Protein AF-A0AAP8T264-F1 (afdb_monomer_lite)

Structure (mmCIF, N/CA/C/O backbone):
data_AF-A0AAP8T264-F1
#
_entry.id   AF-A0AAP8T264-F1
#
loop_
_atom_site.group_PDB
_atom_site.id
_atom_site.type_symbol
_atom_site.label_atom_id
_atom_site.label_alt_id
_atom_site.label_comp_id
_atom_site.label_asym_id
_atom_site.label_entity_id
_atom_site.label_seq_id
_atom_site.pdbx_PDB_ins_code
_atom_site.Cartn_x
_atom_site.Cartn_y
_atom_site.Cartn_z
_atom_site.occupancy
_atom_site.B_iso_or_equiv
_atom_site.auth_seq_id
_atom_site.auth_comp_id
_atom_site.auth_asym_id
_atom_site.auth_atom_id
_atom_site.pdbx_PDB_model_num
ATOM 1 N N . VAL A 1 1 ? 48.276 -10.864 -65.724 1.00 54.47 1 VAL A N 1
ATOM 2 C CA . VAL A 1 1 ? 46.948 -10.731 -65.078 1.00 54.47 1 VAL A CA 1
ATOM 3 C C . VAL A 1 1 ? 46.169 -9.641 -65.799 1.00 54.47 1 VAL A C 1
ATOM 5 O O . VAL A 1 1 ? 46.540 -8.475 -65.714 1.00 54.47 1 VAL A O 1
ATOM 8 N N . THR A 1 2 ? 45.169 -10.013 -66.593 1.00 68.19 2 THR A N 1
ATOM 9 C CA . THR A 1 2 ? 44.355 -9.090 -67.396 1.00 68.19 2 THR A CA 1
ATOM 10 C C . THR A 1 2 ? 43.284 -8.469 -66.499 1.00 68.19 2 THR A C 1
ATOM 12 O O . THR A 1 2 ? 42.320 -9.129 -66.139 1.00 68.19 2 THR A O 1
ATOM 15 N N . ARG A 1 3 ? 43.468 -7.206 -66.089 1.00 69.81 3 ARG A N 1
ATOM 16 C CA . ARG A 1 3 ? 42.573 -6.428 -65.195 1.00 69.81 3 ARG A CA 1
ATOM 17 C C . ARG A 1 3 ? 41.226 -6.049 -65.85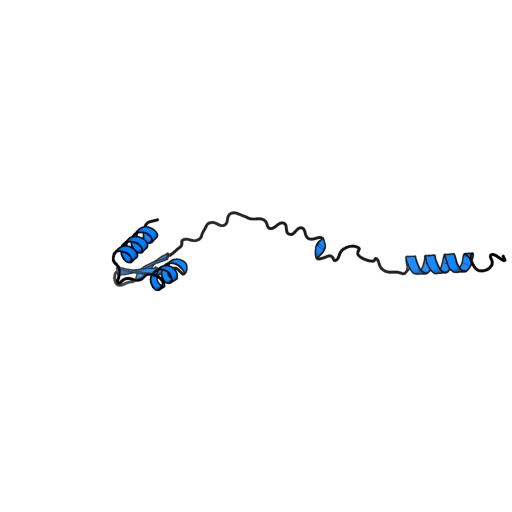3 1.00 69.81 3 ARG A C 1
ATOM 19 O O . ARG A 1 3 ? 40.728 -4.939 -65.677 1.00 69.81 3 ARG A O 1
ATOM 26 N N . GLN A 1 4 ? 40.683 -6.931 -66.683 1.00 78.12 4 GLN A N 1
ATOM 27 C CA . GLN A 1 4 ? 39.425 -6.748 -67.403 1.00 78.12 4 GLN A CA 1
ATOM 28 C C . GLN A 1 4 ? 38.249 -7.050 -66.458 1.00 78.12 4 GLN A C 1
ATOM 30 O O . GLN A 1 4 ? 38.365 -7.917 -65.599 1.00 78.12 4 GLN A O 1
ATOM 35 N N . GLY A 1 5 ? 37.152 -6.293 -66.562 1.00 78.81 5 GLY A N 1
ATOM 36 C CA . GLY A 1 5 ? 35.943 -6.472 -65.737 1.00 78.81 5 GLY A CA 1
ATOM 37 C C . GLY A 1 5 ? 35.979 -5.845 -64.335 1.00 78.81 5 GLY A C 1
ATOM 38 O O . GLY A 1 5 ? 34.934 -5.660 -63.725 1.00 78.81 5 GLY A O 1
ATOM 39 N N . LEU A 1 6 ? 37.147 -5.422 -63.834 1.00 84.38 6 LEU A N 1
ATOM 40 C CA . LEU A 1 6 ? 37.255 -4.846 -62.483 1.00 84.38 6 LEU A CA 1
ATOM 41 C C . LEU A 1 6 ? 36.463 -3.536 -62.326 1.00 84.38 6 LEU A C 1
ATOM 43 O O . LEU A 1 6 ? 35.903 -3.269 -61.272 1.00 84.38 6 LEU A O 1
ATOM 47 N N . ARG A 1 7 ? 36.418 -2.717 -63.384 1.00 85.50 7 ARG A N 1
ATOM 48 C CA . ARG A 1 7 ? 35.659 -1.456 -63.388 1.00 85.50 7 ARG A CA 1
ATOM 49 C C . ARG A 1 7 ? 34.155 -1.694 -63.341 1.00 85.50 7 ARG A C 1
ATOM 51 O O . ARG A 1 7 ? 33.469 -1.030 -62.583 1.00 85.50 7 ARG A O 1
ATOM 58 N N . GLU A 1 8 ? 33.671 -2.653 -64.116 1.00 88.69 8 GLU A N 1
ATOM 59 C CA . GLU A 1 8 ? 32.254 -3.017 -64.158 1.00 88.69 8 GLU A CA 1
ATOM 60 C C . GLU A 1 8 ? 31.793 -3.619 -62.825 1.00 88.69 8 GLU A C 1
ATOM 62 O O . GLU A 1 8 ? 30.749 -3.237 -62.301 1.00 88.69 8 GLU A O 1
ATOM 67 N N . LEU A 1 9 ? 32.632 -4.460 -62.209 1.00 88.69 9 LEU A N 1
ATOM 68 C CA . LEU A 1 9 ? 32.400 -4.970 -60.860 1.00 88.69 9 LEU A CA 1
ATOM 69 C C . LEU A 1 9 ? 32.323 -3.838 -59.824 1.00 88.69 9 LEU A C 1
ATOM 71 O O . LEU A 1 9 ? 31.429 -3.843 -58.987 1.00 88.69 9 LEU A O 1
ATOM 75 N N . LEU A 1 10 ? 33.233 -2.859 -59.886 1.00 90.06 10 LE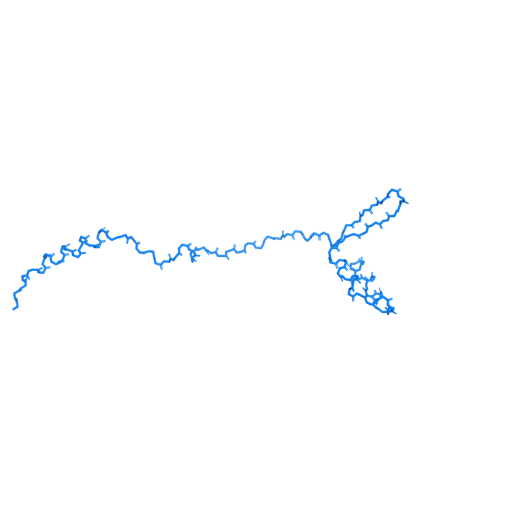U A N 1
ATOM 76 C CA . LEU A 1 10 ? 33.228 -1.716 -58.966 1.00 90.06 10 LEU A CA 1
ATOM 77 C C . LEU A 1 10 ? 31.962 -0.862 -59.103 1.00 90.06 10 LEU A C 1
ATOM 79 O O . LEU A 1 10 ? 31.403 -0.473 -58.083 1.00 90.06 10 LEU A O 1
ATOM 83 N N . PHE A 1 11 ? 31.499 -0.603 -60.330 1.00 93.19 11 PHE A N 1
ATOM 84 C CA . PHE A 1 11 ? 30.245 0.124 -60.548 1.00 93.19 11 PHE A CA 1
ATOM 85 C C . PHE A 1 11 ? 29.039 -0.660 -60.031 1.00 93.19 11 PHE A C 1
ATOM 87 O O . PHE A 1 11 ? 28.239 -0.110 -59.291 1.00 93.19 11 PHE A O 1
ATOM 94 N N . THR A 1 12 ? 28.984 -1.969 -60.288 1.00 92.56 12 THR A N 1
ATOM 95 C CA . THR A 1 12 ? 27.900 -2.828 -59.779 1.00 92.56 12 THR A CA 1
ATOM 96 C C . THR A 1 12 ? 27.843 -2.831 -58.247 1.00 92.56 12 THR A C 1
ATOM 98 O O . THR A 1 12 ? 26.766 -2.823 -57.657 1.00 92.56 12 THR A O 1
ATOM 101 N N . VAL A 1 13 ? 29.004 -2.838 -57.580 1.00 92.25 13 VAL A N 1
ATOM 102 C CA . VAL A 1 13 ? 29.078 -2.759 -56.113 1.00 92.25 13 VAL A CA 1
ATOM 103 C C . VAL A 1 13 ? 28.626 -1.387 -55.611 1.00 92.25 13 VAL A C 1
ATOM 105 O O . VAL A 1 13 ? 27.912 -1.327 -54.615 1.00 92.25 13 VAL A O 1
ATOM 108 N N . ALA A 1 14 ? 29.006 -0.301 -56.288 1.00 92.31 14 ALA A N 1
ATOM 109 C CA . ALA A 1 14 ? 28.556 1.044 -55.934 1.00 92.31 14 ALA A CA 1
ATOM 110 C C . ALA A 1 14 ? 27.030 1.190 -56.069 1.00 92.31 14 ALA A C 1
ATOM 112 O O . ALA A 1 14 ? 26.391 1.628 -55.116 1.00 92.31 14 ALA A O 1
ATOM 113 N N . ASP A 1 15 ? 26.450 0.728 -57.180 1.00 94.00 15 ASP A N 1
ATOM 114 C CA . ASP A 1 15 ? 25.001 0.759 -57.424 1.00 94.00 15 ASP A CA 1
ATOM 115 C C . ASP A 1 15 ? 24.233 -0.062 -56.372 1.00 94.00 15 ASP A C 1
ATOM 117 O O . ASP A 1 15 ? 23.154 0.319 -55.909 1.00 94.00 15 ASP A O 1
ATOM 121 N N . LEU A 1 16 ? 24.798 -1.200 -55.955 1.00 91.44 16 LEU A N 1
ATOM 122 C CA . LEU A 1 16 ? 24.213 -2.028 -54.905 1.00 91.44 16 LEU A CA 1
ATOM 123 C C . LEU A 1 16 ? 24.240 -1.315 -53.550 1.00 91.44 16 LEU A C 1
ATOM 125 O O . LEU A 1 16 ? 23.244 -1.339 -52.836 1.00 91.44 16 LEU A O 1
ATOM 129 N N . VAL A 1 17 ? 25.347 -0.661 -53.196 1.00 89.88 17 VAL A N 1
ATOM 130 C CA . VAL A 1 17 ? 25.446 0.109 -51.946 1.00 89.88 17 VAL A CA 1
ATOM 131 C C . VAL A 1 17 ? 24.484 1.300 -51.955 1.00 89.88 17 VAL A C 1
ATOM 133 O O . VAL A 1 17 ? 23.843 1.548 -50.941 1.00 89.88 17 VAL A O 1
ATOM 136 N N . GLU A 1 18 ? 24.333 1.994 -53.085 1.00 89.62 18 GLU A N 1
ATOM 137 C CA . GLU A 1 18 ? 23.423 3.142 -53.219 1.00 89.62 18 GLU A CA 1
ATOM 138 C C . GLU A 1 18 ? 21.942 2.743 -53.125 1.00 89.62 18 GLU A C 1
ATOM 140 O O . GLU A 1 18 ? 21.138 3.457 -52.531 1.00 89.62 18 GLU A O 1
ATOM 145 N N . SER A 1 19 ? 21.574 1.585 -53.680 1.00 91.38 19 SER A N 1
ATOM 146 C CA . SER A 1 19 ? 20.195 1.075 -53.647 1.00 91.38 19 SER A CA 1
ATOM 147 C C . SER A 1 19 ? 19.824 0.339 -52.355 1.00 91.38 19 SER A C 1
ATOM 149 O O . SER A 1 19 ? 18.652 0.008 -52.153 1.00 91.38 19 SER A O 1
ATOM 151 N N . THR A 1 20 ? 20.793 0.066 -51.478 1.00 88.75 20 THR A N 1
ATOM 152 C CA . THR A 1 20 ? 20.548 -0.669 -50.235 1.00 88.75 20 THR A CA 1
ATOM 153 C C . THR A 1 20 ? 19.998 0.272 -49.154 1.00 88.75 20 THR A C 1
ATOM 155 O O . THR A 1 20 ? 20.590 1.322 -48.907 1.00 88.75 20 THR A O 1
ATOM 158 N N . PRO A 1 21 ? 18.883 -0.079 -48.483 1.00 87.25 21 PRO A N 1
ATOM 159 C CA . PRO A 1 21 ? 18.345 0.720 -47.385 1.00 87.25 21 PRO A CA 1
ATOM 160 C C . PRO A 1 21 ? 19.329 0.798 -46.213 1.00 87.25 21 PRO A C 1
ATOM 162 O O . PRO A 1 21 ? 20.115 -0.122 -45.984 1.00 87.25 21 PRO A O 1
ATOM 165 N N . GLU A 1 22 ? 19.265 1.892 -45.453 1.00 81.75 22 GLU A N 1
ATOM 166 C CA . GLU A 1 22 ? 20.121 2.082 -44.283 1.00 81.75 22 GLU A CA 1
ATOM 167 C C . GLU A 1 22 ? 19.942 0.939 -43.275 1.00 81.75 22 GLU A C 1
ATOM 169 O O . GLU A 1 22 ? 18.823 0.564 -42.918 1.00 81.75 22 GLU A O 1
ATOM 174 N N . PHE A 1 23 ? 21.066 0.394 -42.807 1.00 82.25 23 PHE A N 1
ATOM 175 C CA . PHE A 1 23 ? 21.085 -0.581 -41.726 1.00 82.25 23 PHE A CA 1
ATOM 176 C C . PHE A 1 23 ? 21.179 0.174 -40.397 1.00 82.25 23 PHE A C 1
ATOM 178 O O . PHE A 1 23 ? 22.230 0.764 -40.124 1.00 82.25 23 PHE A O 1
ATOM 185 N N . PRO A 1 24 ? 20.124 0.185 -39.564 1.00 79.31 24 PRO A N 1
ATOM 186 C CA . PRO A 1 24 ? 20.207 0.804 -38.250 1.00 79.31 24 PRO A CA 1
ATOM 187 C C . PRO A 1 24 ? 21.254 0.060 -37.408 1.00 79.31 24 PRO A C 1
ATOM 189 O O . PRO A 1 24 ? 21.194 -1.158 -37.254 1.00 79.31 24 PRO A O 1
ATOM 192 N N . LEU A 1 25 ? 22.249 0.794 -36.895 1.00 75.12 25 LEU A N 1
ATOM 193 C CA . LEU A 1 25 ? 23.307 0.244 -36.031 1.00 75.12 25 LEU A CA 1
ATOM 194 C C . LEU A 1 25 ? 22.793 -0.107 -34.626 1.00 75.12 25 LEU A C 1
ATOM 196 O O . LEU A 1 25 ? 23.410 -0.913 -33.933 1.00 75.12 25 LEU A O 1
ATOM 200 N N . HIS A 1 26 ? 21.672 0.496 -34.235 1.00 73.38 26 HIS A N 1
ATOM 201 C CA . HIS A 1 26 ? 20.966 0.278 -32.982 1.00 73.38 26 HIS A CA 1
ATOM 202 C C . HIS A 1 26 ? 19.482 0.118 -33.299 1.00 73.38 26 HIS A C 1
ATOM 204 O O . HIS A 1 26 ? 18.935 0.882 -34.098 1.00 73.38 26 HIS A O 1
ATOM 210 N N . ASP A 1 27 ? 18.822 -0.858 -32.680 1.00 68.94 27 ASP A N 1
ATOM 211 C CA . ASP A 1 27 ? 17.364 -0.905 -32.705 1.00 68.94 27 ASP A CA 1
ATOM 212 C C . ASP A 1 27 ? 16.842 0.383 -32.050 1.00 68.94 27 ASP A C 1
ATOM 214 O O . ASP A 1 27 ? 17.313 0.767 -30.980 1.00 68.94 27 ASP A O 1
ATOM 218 N N . GLU A 1 28 ? 15.831 1.045 -32.626 1.00 59.84 28 GLU A N 1
ATOM 219 C CA . GLU A 1 28 ? 15.227 2.274 -32.060 1.00 59.84 28 GLU A CA 1
ATOM 220 C C . GLU A 1 28 ? 14.730 2.101 -30.601 1.00 59.84 28 GLU A C 1
ATOM 222 O O . GLU A 1 28 ? 14.383 3.066 -29.909 1.00 59.84 28 GLU A O 1
ATOM 227 N N . ALA A 1 29 ? 14.667 0.855 -30.123 1.00 58.41 29 ALA A N 1
ATOM 228 C CA . ALA A 1 29 ? 14.374 0.486 -28.749 1.00 58.41 29 ALA A CA 1
ATOM 229 C C . ALA A 1 29 ? 15.564 0.657 -27.779 1.00 58.41 29 ALA A C 1
ATOM 231 O O . ALA A 1 29 ? 15.318 0.934 -26.604 1.00 58.41 29 ALA A O 1
ATOM 232 N N . GLU A 1 30 ? 16.815 0.516 -28.231 1.00 56.34 30 GLU A N 1
ATOM 233 C CA . GLU A 1 30 ? 18.019 0.606 -27.386 1.00 56.34 30 GLU A CA 1
ATOM 234 C C . GLU A 1 30 ? 18.422 2.058 -27.085 1.00 56.34 30 GLU A C 1
ATOM 236 O O . GLU A 1 30 ? 18.881 2.355 -25.982 1.00 56.34 30 GLU A O 1
ATOM 241 N N . ASP A 1 31 ? 18.155 2.987 -28.008 1.00 54.72 31 ASP A N 1
ATOM 242 C CA . ASP A 1 31 ? 18.531 4.406 -27.888 1.00 54.72 31 ASP A CA 1
ATOM 243 C C . ASP A 1 31 ? 17.575 5.252 -27.039 1.00 54.72 31 ASP A C 1
ATOM 245 O O . ASP A 1 31 ? 17.749 6.467 -26.899 1.00 54.72 31 ASP A O 1
ATOM 249 N N . LYS A 1 32 ? 16.560 4.645 -26.415 1.00 56.38 32 LYS A N 1
ATO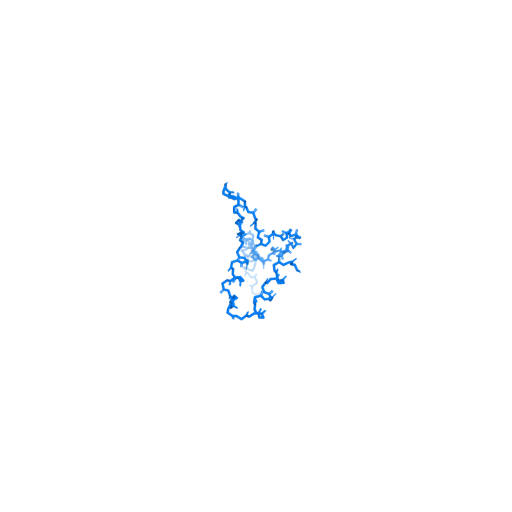M 250 C CA . LYS A 1 32 ? 15.793 5.344 -25.383 1.00 56.38 32 LYS A CA 1
ATOM 251 C C . LYS A 1 32 ? 16.600 5.291 -24.092 1.00 56.38 32 LYS A C 1
ATOM 253 O O . LYS A 1 32 ? 16.604 4.243 -23.444 1.00 56.38 32 LYS A O 1
ATOM 258 N N . PRO A 1 33 ? 17.219 6.399 -23.629 1.00 56.56 33 PRO A N 1
ATOM 259 C CA . PRO A 1 33 ? 17.674 6.439 -22.256 1.00 56.56 33 PRO A CA 1
ATOM 260 C C . PRO A 1 33 ? 16.441 6.179 -21.393 1.00 56.56 33 PRO A C 1
ATOM 262 O O . PRO A 1 33 ? 15.517 6.996 -21.353 1.00 56.56 33 PRO A O 1
ATOM 265 N N . LEU A 1 34 ? 16.417 5.032 -20.710 1.00 60.28 34 LEU A N 1
ATOM 266 C CA . LEU A 1 34 ? 15.491 4.721 -19.623 1.00 60.28 34 LEU A CA 1
ATOM 267 C C . LEU A 1 34 ? 15.803 5.668 -18.458 1.00 60.28 34 LEU A C 1
ATOM 269 O O . LEU A 1 34 ? 16.255 5.278 -17.386 1.00 60.28 34 LEU A O 1
ATOM 273 N N . ARG A 1 35 ? 15.611 6.967 -18.677 1.00 61.34 35 ARG A N 1
ATOM 274 C CA . ARG A 1 35 ? 15.715 7.999 -17.664 1.00 61.34 35 ARG A CA 1
ATOM 275 C C . ARG A 1 35 ? 14.420 7.934 -16.878 1.00 61.34 35 ARG A C 1
ATOM 277 O O . ARG A 1 35 ? 13.499 8.715 -17.098 1.00 61.34 35 ARG A O 1
ATOM 284 N N . VAL A 1 36 ? 14.337 6.944 -15.994 1.00 67.56 36 VAL A N 1
ATOM 285 C CA . VAL A 1 36 ? 13.246 6.829 -15.031 1.00 67.56 36 VAL A CA 1
ATOM 286 C C . VAL A 1 36 ? 13.341 8.052 -14.122 1.00 67.56 36 VAL A C 1
ATOM 288 O O . VAL A 1 36 ? 14.206 8.154 -13.254 1.00 67.56 36 VAL A O 1
ATOM 291 N N . LEU A 1 37 ? 12.505 9.051 -14.398 1.00 69.06 37 LEU A N 1
ATOM 292 C CA . LEU A 1 37 ? 12.403 10.256 -13.589 1.00 69.06 37 LEU A CA 1
ATOM 293 C C . LEU A 1 37 ? 11.626 9.910 -12.318 1.00 69.06 37 LEU A C 1
ATOM 295 O O . LEU A 1 37 ? 10.397 9.880 -12.331 1.00 69.06 37 LEU A O 1
ATOM 299 N N . TYR A 1 38 ? 12.339 9.686 -11.215 1.00 65.75 38 TYR A N 1
ATOM 300 C CA . TYR A 1 38 ? 11.738 9.608 -9.885 1.00 65.75 38 TYR A CA 1
ATOM 301 C C . TYR A 1 38 ? 11.265 11.004 -9.472 1.00 65.75 38 TYR A C 1
ATOM 303 O O . TYR A 1 38 ? 12.023 11.814 -8.940 1.00 65.75 38 TYR A O 1
ATOM 311 N N . LYS A 1 39 ? 10.005 11.319 -9.771 1.00 73.19 39 LYS A N 1
ATOM 312 C CA . LYS A 1 39 ? 9.324 12.473 -9.181 1.00 73.19 39 LYS A CA 1
ATOM 313 C C . LYS A 1 39 ? 8.810 12.043 -7.815 1.00 73.19 39 LYS A C 1
ATOM 315 O O . LYS A 1 39 ? 8.197 10.985 -7.715 1.00 73.19 39 LYS A O 1
ATOM 320 N N . TYR A 1 40 ? 9.042 12.858 -6.788 1.00 74.00 40 TYR A N 1
ATOM 321 C CA . TYR A 1 40 ? 8.397 12.669 -5.491 1.00 74.00 40 TYR A CA 1
ATOM 322 C C . TYR A 1 40 ? 6.880 12.654 -5.703 1.00 74.00 40 TYR A C 1
ATOM 324 O O . TYR A 1 40 ? 6.283 13.671 -6.063 1.00 74.00 40 TYR A O 1
ATOM 332 N N . GLN A 1 41 ? 6.278 11.480 -5.550 1.00 73.56 41 GLN A N 1
ATOM 333 C CA . GLN A 1 41 ? 4.839 11.330 -5.444 1.00 73.56 41 GLN A CA 1
ATOM 334 C C . GLN A 1 41 ? 4.525 11.434 -3.961 1.00 73.56 41 GLN A C 1
ATOM 336 O O . GLN A 1 41 ? 5.158 10.771 -3.143 1.00 73.56 41 GLN A O 1
ATOM 341 N N . LYS A 1 42 ? 3.604 12.330 -3.609 1.00 69.19 42 LYS A N 1
ATOM 342 C CA . LYS A 1 42 ? 3.112 12.425 -2.240 1.00 69.19 42 LYS A CA 1
ATOM 343 C C . LYS A 1 42 ? 2.544 11.053 -1.881 1.00 69.19 42 LYS A C 1
ATOM 345 O O . LYS A 1 42 ? 1.643 10.601 -2.580 1.00 69.19 42 LYS A O 1
ATOM 350 N N . GLU A 1 43 ? 3.089 10.417 -0.846 1.00 69.50 43 GLU A N 1
ATOM 351 C CA . GLU A 1 43 ? 2.513 9.186 -0.308 1.00 69.50 43 GLU A CA 1
ATOM 352 C C . GLU A 1 43 ? 1.040 9.458 0.001 1.00 69.50 43 GLU A C 1
ATOM 354 O O . GLU A 1 43 ? 0.698 10.421 0.703 1.00 69.50 43 GLU A O 1
ATOM 359 N N . GLU A 1 44 ? 0.166 8.676 -0.626 1.00 71.56 44 GLU A N 1
ATOM 360 C CA . GLU A 1 44 ? -1.256 8.734 -0.334 1.00 71.56 44 GLU A CA 1
ATOM 361 C C . GLU A 1 44 ? -1.466 8.368 1.139 1.00 71.56 44 GLU A C 1
ATOM 363 O O . GLU A 1 44 ? -0.703 7.574 1.699 1.00 71.56 44 GLU A O 1
ATOM 368 N N . PRO A 1 45 ? -2.454 8.980 1.813 1.00 72.56 45 PRO A N 1
ATOM 369 C CA . PRO A 1 45 ? -2.745 8.624 3.191 1.00 72.56 45 PRO A CA 1
ATOM 370 C C . PRO A 1 45 ? -3.020 7.117 3.285 1.00 72.56 45 PRO A C 1
ATOM 372 O O . PRO A 1 45 ? -3.828 6.577 2.537 1.00 72.56 45 PRO A O 1
ATOM 375 N N . THR A 1 46 ? -2.367 6.448 4.236 1.00 74.44 46 THR A N 1
ATOM 376 C CA . THR A 1 46 ? -2.436 4.988 4.439 1.00 74.44 46 THR A CA 1
ATOM 377 C C . THR A 1 46 ? -3.862 4.466 4.673 1.00 74.44 46 THR A C 1
ATOM 379 O O . THR A 1 46 ? -4.140 3.277 4.503 1.00 74.44 46 THR A O 1
ATOM 382 N N . PHE A 1 47 ? -4.774 5.345 5.095 1.00 87.06 47 PHE A N 1
ATOM 383 C CA . PHE A 1 47 ? -6.187 5.056 5.288 1.00 87.06 47 PHE A CA 1
ATOM 384 C C . PHE A 1 47 ? -7.038 6.333 5.221 1.00 87.06 47 PHE A C 1
ATOM 386 O O . PHE A 1 47 ? -6.568 7.442 5.480 1.00 87.06 47 PHE A O 1
ATOM 393 N N . GLU A 1 48 ? -8.325 6.155 4.945 1.00 89.25 48 GLU A N 1
ATOM 394 C CA . GLU A 1 48 ? -9.365 7.177 4.948 1.00 89.25 48 GLU A CA 1
ATOM 395 C C . GLU A 1 48 ? -10.343 6.940 6.105 1.00 89.25 48 GLU A C 1
ATOM 397 O O . GLU A 1 48 ? -10.635 5.797 6.464 1.00 89.25 48 GLU A O 1
ATOM 402 N N . ILE A 1 49 ? -10.875 8.021 6.684 1.00 90.25 49 ILE A N 1
ATOM 403 C CA . ILE A 1 49 ? -11.900 7.967 7.734 1.00 90.25 49 ILE A CA 1
ATOM 404 C C . ILE A 1 49 ? -13.178 8.613 7.204 1.00 90.25 49 ILE A C 1
ATOM 406 O O . ILE A 1 49 ? -13.198 9.799 6.879 1.00 90.25 49 ILE A O 1
ATOM 410 N N . THR A 1 50 ? -14.264 7.849 7.185 1.00 91.00 50 THR A N 1
ATOM 411 C CA . THR A 1 50 ? -15.610 8.318 6.837 1.00 91.00 50 THR A CA 1
ATOM 412 C C . THR A 1 50 ? -16.546 8.187 8.031 1.00 91.00 50 THR A C 1
ATOM 414 O O . THR A 1 50 ? -16.377 7.292 8.856 1.00 91.00 50 THR A O 1
ATOM 417 N N . ARG A 1 51 ? -17.541 9.069 8.141 1.00 93.31 51 ARG A N 1
ATOM 418 C CA . ARG A 1 51 ? -18.558 9.015 9.199 1.00 93.31 51 ARG A CA 1
ATOM 419 C C . ARG A 1 51 ? -19.904 8.624 8.602 1.00 93.31 51 ARG A C 1
ATOM 421 O O . ARG A 1 51 ? -20.352 9.266 7.656 1.00 93.31 51 ARG A O 1
ATOM 428 N N . GLU A 1 52 ? -20.535 7.605 9.168 1.00 92.69 52 GLU A N 1
ATOM 429 C CA . GLU A 1 52 ? -21.873 7.165 8.775 1.00 92.69 52 GLU A CA 1
ATOM 430 C C . GLU A 1 52 ? -22.971 7.927 9.535 1.00 92.69 52 GLU A C 1
ATOM 432 O O . GLU A 1 52 ? -22.720 8.650 10.506 1.00 92.69 52 GLU A O 1
ATOM 437 N N . SER A 1 53 ? -24.210 7.813 9.050 1.00 89.25 53 SER A N 1
ATOM 438 C CA . SER A 1 53 ? -25.369 8.568 9.549 1.00 89.25 53 SER A CA 1
ATOM 439 C C . SER A 1 53 ? -25.748 8.253 10.997 1.00 89.25 53 SER A C 1
ATOM 441 O O . SER A 1 53 ? -26.390 9.065 11.655 1.00 89.25 53 SER A O 1
ATOM 443 N N . ASP A 1 54 ? -25.351 7.086 11.495 1.00 90.94 54 ASP A N 1
ATOM 444 C CA . ASP A 1 54 ? -25.544 6.629 12.873 1.00 90.94 54 ASP A CA 1
ATOM 445 C C . ASP A 1 54 ? -24.469 7.165 13.842 1.00 90.94 54 ASP A C 1
ATOM 447 O O . ASP A 1 54 ? -24.548 6.952 15.051 1.00 90.94 54 ASP A O 1
ATOM 451 N N . GLY A 1 55 ? -23.475 7.897 13.328 1.00 89.50 55 GLY A N 1
ATOM 452 C CA . GLY A 1 55 ? -22.355 8.417 14.102 1.00 89.50 55 GLY A CA 1
ATOM 453 C C . GLY A 1 55 ? -21.152 7.476 14.185 1.00 89.50 55 GLY A C 1
ATOM 454 O O . GLY A 1 55 ? -20.166 7.856 14.820 1.00 89.50 55 GLY A O 1
ATOM 455 N N . THR A 1 56 ? -21.192 6.316 13.527 1.00 92.69 56 THR A N 1
ATOM 456 C CA . THR A 1 56 ? -20.074 5.371 13.453 1.00 92.69 56 THR A CA 1
ATOM 457 C C . THR A 1 56 ? -18.962 5.917 12.551 1.00 92.69 56 THR A C 1
ATOM 459 O O . THR A 1 56 ? -19.216 6.491 11.489 1.00 92.69 56 THR A O 1
ATOM 462 N N . PHE A 1 57 ? -17.705 5.751 12.974 1.00 91.12 57 PHE A N 1
ATOM 463 C CA . PHE A 1 57 ? -16.534 6.046 12.146 1.00 91.12 57 PHE A CA 1
ATOM 464 C C . PHE A 1 57 ? -16.067 4.774 11.449 1.00 91.12 57 PHE A C 1
ATOM 466 O O . PHE A 1 57 ? -15.771 3.771 12.095 1.00 91.12 57 PHE A O 1
ATOM 473 N N . VAL A 1 58 ? -15.967 4.842 10.129 1.00 89.94 58 VAL A N 1
ATOM 474 C CA . VAL A 1 58 ? -15.488 3.762 9.276 1.00 89.94 58 VAL A CA 1
ATOM 475 C C . VAL A 1 58 ? -14.114 4.151 8.755 1.00 89.94 58 VAL A C 1
ATOM 477 O O . VAL A 1 58 ? -13.962 5.193 8.120 1.00 89.94 58 VAL A O 1
ATOM 480 N N . VAL A 1 59 ? -13.118 3.316 9.043 1.00 90.62 59 VAL A N 1
ATOM 481 C CA . VAL A 1 59 ? -11.731 3.505 8.605 1.00 90.62 59 VAL A CA 1
ATOM 482 C C . VAL A 1 59 ? -11.422 2.476 7.522 1.00 90.62 59 VAL A C 1
ATOM 484 O O . VAL A 1 59 ? -11.625 1.285 7.751 1.00 90.62 59 VAL A O 1
ATOM 487 N N . LYS A 1 60 ? -10.960 2.919 6.348 1.00 88.75 60 LYS A N 1
ATOM 488 C CA . LYS A 1 60 ? -10.667 2.058 5.186 1.00 88.75 60 LYS A CA 1
ATOM 489 C C . LYS A 1 60 ? -9.260 2.317 4.667 1.00 88.75 60 LYS A C 1
ATOM 491 O O . LYS A 1 60 ? -8.840 3.463 4.613 1.00 88.75 60 LYS A O 1
ATOM 496 N N . GLY A 1 61 ? -8.543 1.275 4.264 1.00 89.88 61 GLY A N 1
ATOM 497 C CA . GLY A 1 61 ? -7.207 1.408 3.678 1.00 89.88 61 GLY A CA 1
ATOM 498 C C . GLY A 1 61 ? -6.564 0.047 3.453 1.00 89.88 61 GLY A C 1
ATOM 499 O O . GLY A 1 61 ? -6.614 -0.805 4.338 1.00 89.88 61 GLY A O 1
ATOM 500 N N . GLU A 1 62 ? -5.963 -0.172 2.283 1.00 89.19 62 GLU A N 1
ATOM 501 C CA . GLU A 1 62 ? -5.426 -1.486 1.901 1.00 89.19 62 GLU A CA 1
ATOM 502 C C . GLU A 1 62 ? -4.325 -1.960 2.863 1.00 89.19 62 GLU A C 1
ATOM 504 O O . GLU A 1 62 ? -4.360 -3.088 3.364 1.00 89.19 62 GLU A O 1
ATOM 509 N N . GLU A 1 63 ? -3.372 -1.082 3.184 1.00 86.62 63 GLU A N 1
ATOM 510 C CA . GLU A 1 63 ? -2.289 -1.401 4.118 1.00 86.62 63 GLU A CA 1
ATOM 511 C C . GLU A 1 63 ? -2.805 -1.635 5.543 1.00 86.62 63 GLU A C 1
ATOM 513 O O . GLU A 1 63 ? -2.352 -2.561 6.224 1.00 86.62 63 GLU A O 1
ATOM 518 N N . LEU A 1 64 ? -3.790 -0.843 5.979 1.00 89.38 64 LEU A N 1
ATOM 519 C CA . LEU A 1 64 ? -4.428 -0.988 7.285 1.00 89.38 64 LEU A CA 1
ATOM 520 C C . LEU A 1 64 ? -5.163 -2.328 7.409 1.00 89.38 64 LEU A C 1
ATOM 522 O O . LEU A 1 64 ? -4.976 -3.055 8.386 1.00 89.38 64 LEU A O 1
ATOM 526 N N . GLU A 1 65 ? -5.977 -2.684 6.418 1.00 90.94 65 GLU A N 1
ATOM 527 C CA . GLU A 1 65 ? -6.712 -3.949 6.402 1.00 90.94 65 GLU A CA 1
ATOM 528 C C . GLU A 1 65 ? -5.768 -5.152 6.373 1.00 90.94 65 GLU A C 1
ATOM 530 O O . GLU A 1 65 ? -6.004 -6.155 7.054 1.00 90.94 65 GLU A O 1
ATOM 535 N N . LYS A 1 66 ? -4.672 -5.052 5.615 1.00 90.56 66 LYS A N 1
ATOM 536 C CA . LYS A 1 66 ? -3.624 -6.073 5.585 1.00 90.56 66 LYS A CA 1
ATOM 537 C C . LYS A 1 66 ? -2.966 -6.228 6.954 1.00 90.56 66 LYS A C 1
ATOM 539 O O . LYS A 1 66 ? -2.851 -7.350 7.449 1.00 90.56 66 LYS A O 1
ATOM 544 N N . LEU A 1 67 ? -2.583 -5.121 7.590 1.00 89.94 67 LEU A N 1
ATOM 545 C CA . LEU A 1 67 ? -1.994 -5.130 8.927 1.00 89.94 67 LEU A CA 1
ATOM 546 C C . LEU A 1 67 ? -2.949 -5.740 9.958 1.00 89.94 67 LEU A C 1
ATOM 548 O O . LEU A 1 67 ? -2.528 -6.551 10.786 1.00 89.94 67 LEU A O 1
ATOM 552 N N . PHE A 1 68 ? -4.229 -5.379 9.889 1.00 91.44 68 PHE A N 1
ATOM 553 C CA . PHE A 1 68 ? -5.263 -5.911 10.765 1.00 91.44 68 PHE A CA 1
ATOM 554 C C . PHE A 1 68 ? -5.380 -7.433 10.611 1.00 91.44 68 PHE A C 1
ATOM 556 O O . PHE A 1 68 ? -5.262 -8.155 11.596 1.00 91.44 68 PHE A O 1
ATOM 563 N N . LYS A 1 69 ? -5.498 -7.946 9.378 1.00 92.50 69 LYS A N 1
ATOM 564 C CA . LYS A 1 69 ? -5.5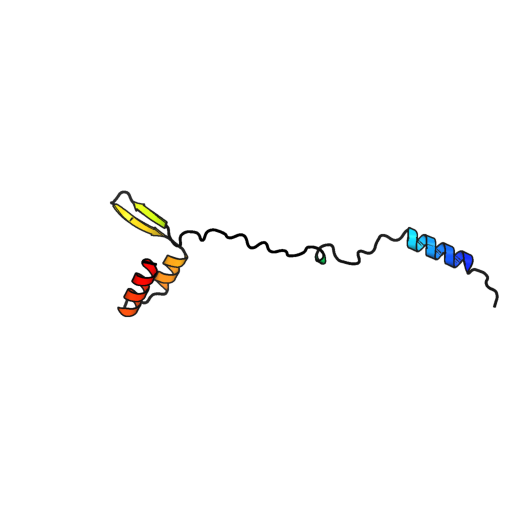95 -9.394 9.101 1.00 92.50 69 LYS A CA 1
ATOM 565 C C . LYS A 1 69 ? -4.364 -10.185 9.552 1.00 92.50 69 LYS A C 1
ATOM 567 O O . LYS A 1 69 ? -4.489 -11.344 9.932 1.00 92.50 69 LYS A O 1
ATOM 572 N N . MET A 1 70 ? -3.180 -9.578 9.498 1.00 90.75 70 MET A N 1
ATOM 573 C CA . MET A 1 70 ? -1.928 -10.212 9.927 1.00 90.75 70 MET A CA 1
ATOM 574 C C . MET A 1 70 ? -1.701 -10.152 11.444 1.00 90.75 70 MET A C 1
ATOM 576 O O . MET A 1 70 ? -0.825 -10.850 11.959 1.00 90.75 70 MET A O 1
ATOM 580 N N . THR A 1 71 ? -2.436 -9.309 12.170 1.00 92.12 71 THR A N 1
ATOM 581 C CA . THR A 1 71 ? -2.233 -9.117 13.607 1.00 92.12 71 THR A CA 1
ATOM 582 C C . THR A 1 71 ? -2.979 -10.185 14.400 1.00 92.12 71 THR A C 1
ATOM 584 O O . THR A 1 71 ? -4.187 -10.351 14.270 1.00 92.12 71 THR A O 1
ATOM 587 N N . ASN A 1 72 ? -2.267 -10.884 15.286 1.00 92.94 72 ASN A N 1
ATOM 588 C CA . ASN A 1 72 ? -2.9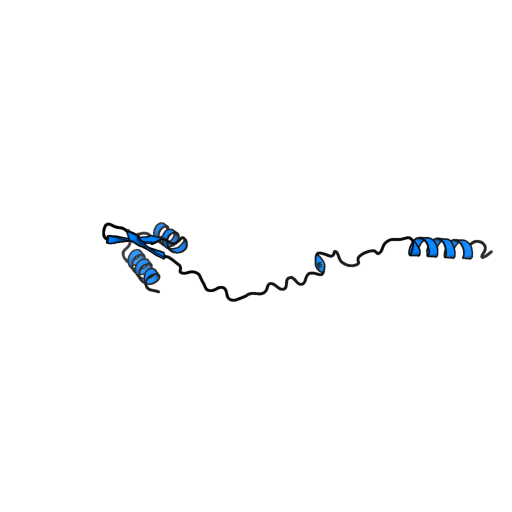01 -11.761 16.265 1.00 92.94 72 ASN A CA 1
ATOM 589 C C . ASN A 1 72 ? -3.468 -10.929 17.432 1.00 92.94 72 ASN A C 1
ATOM 591 O O . ASN A 1 72 ? -2.714 -10.474 18.292 1.00 92.94 72 ASN A O 1
ATOM 595 N N . PHE A 1 73 ? -4.791 -10.758 17.481 1.00 93.81 73 PHE A N 1
ATOM 596 C CA . PHE A 1 73 ? -5.483 -9.995 18.529 1.00 93.81 73 PHE A CA 1
ATOM 597 C C . PHE A 1 73 ? -5.690 -10.754 19.849 1.00 93.81 73 PHE A C 1
ATOM 599 O O . PHE A 1 73 ? -6.201 -10.180 20.804 1.00 93.81 73 PHE A O 1
ATOM 606 N N . GLU A 1 74 ? -5.260 -12.011 19.955 1.00 95.50 74 GLU A N 1
ATOM 607 C CA . GLU A 1 74 ? -5.284 -12.763 21.218 1.00 95.50 74 GLU A CA 1
ATOM 608 C C . GLU A 1 74 ? -4.084 -12.420 22.115 1.00 95.50 74 GLU A C 1
ATOM 610 O O . GLU A 1 74 ? -4.081 -12.716 23.309 1.00 95.50 74 GLU A O 1
ATOM 615 N N . ARG A 1 75 ? -3.042 -11.792 21.552 1.00 94.38 75 ARG A N 1
ATOM 616 C CA . ARG A 1 75 ? -1.822 -11.417 22.277 1.00 94.38 75 ARG A CA 1
ATOM 617 C C . ARG A 1 75 ? -1.776 -9.921 22.539 1.00 94.38 75 ARG A C 1
ATOM 619 O O . ARG A 1 75 ? -1.671 -9.120 21.613 1.00 94.38 75 ARG A O 1
ATOM 626 N N . GLU A 1 76 ? -1.728 -9.543 23.813 1.00 94.31 76 GLU A N 1
ATOM 627 C CA . GLU A 1 76 ? -1.703 -8.137 24.239 1.00 94.31 76 GLU A CA 1
ATOM 628 C C . GLU A 1 76 ? -0.537 -7.340 23.620 1.00 94.31 76 GLU A C 1
ATOM 630 O O . GLU A 1 76 ? -0.690 -6.185 23.227 1.00 94.31 76 GLU A O 1
ATOM 635 N N . GLU A 1 77 ? 0.635 -7.959 23.471 1.00 93.75 77 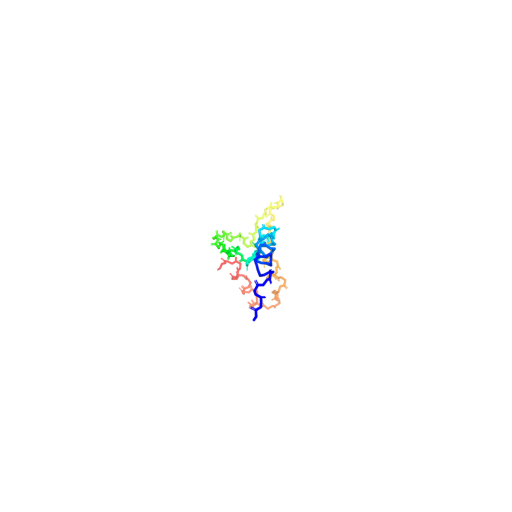GLU A N 1
ATOM 636 C CA . GLU A 1 77 ? 1.793 -7.322 22.839 1.00 93.75 77 GLU A CA 1
ATOM 637 C C . GLU A 1 77 ? 1.547 -6.987 21.360 1.00 93.75 77 GLU A C 1
ATOM 639 O O . GLU A 1 77 ? 1.886 -5.892 20.904 1.00 93.75 77 GLU A O 1
ATOM 644 N N . SER A 1 78 ? 0.900 -7.892 20.625 1.00 92.50 78 SER A N 1
ATOM 645 C CA . SER A 1 78 ? 0.530 -7.692 19.223 1.00 92.50 78 SER A CA 1
ATOM 646 C C . SER A 1 78 ? -0.509 -6.578 19.072 1.00 92.50 78 SER A C 1
ATOM 648 O O . SER A 1 78 ? -0.369 -5.737 18.184 1.00 92.50 78 SER A O 1
ATOM 650 N N . ILE A 1 79 ? -1.475 -6.492 19.994 1.00 93.50 79 ILE A N 1
ATOM 651 C CA . ILE A 1 79 ? -2.451 -5.391 20.055 1.00 93.50 79 ILE A CA 1
ATOM 652 C C . ILE A 1 79 ? -1.744 -4.055 20.316 1.00 93.50 79 ILE A C 1
ATOM 654 O O . ILE A 1 79 ? -2.005 -3.066 19.630 1.00 93.50 79 ILE A O 1
ATOM 658 N N . ARG A 1 80 ? -0.804 -4.010 21.272 1.00 93.75 80 ARG A N 1
ATOM 659 C CA . ARG A 1 80 ? -0.020 -2.795 21.555 1.00 93.75 80 ARG A CA 1
ATOM 660 C C . ARG A 1 80 ? 0.815 -2.361 20.354 1.00 93.75 80 ARG A C 1
ATOM 662 O O . ARG A 1 80 ? 0.896 -1.165 20.083 1.00 93.75 80 ARG A O 1
ATOM 669 N N . ARG A 1 81 ? 1.418 -3.306 19.625 1.00 92.00 81 ARG A N 1
ATOM 670 C CA . ARG A 1 81 ? 2.162 -3.019 18.388 1.00 92.00 81 ARG A CA 1
ATOM 671 C C . ARG A 1 81 ? 1.249 -2.418 17.320 1.00 92.00 81 ARG A C 1
ATOM 673 O O . ARG A 1 81 ? 1.592 -1.381 16.763 1.00 92.00 81 ARG A O 1
ATOM 680 N N . PHE A 1 82 ? 0.086 -3.023 17.087 1.00 92.06 82 PHE A N 1
ATOM 681 C CA . PHE A 1 82 ? -0.912 -2.517 16.145 1.00 92.06 82 PHE A CA 1
ATOM 682 C C . PHE A 1 82 ? -1.363 -1.093 16.504 1.00 92.06 82 PHE A C 1
ATOM 684 O O . PHE A 1 82 ? -1.316 -0.193 15.671 1.00 92.06 82 PHE A O 1
ATOM 691 N N . ALA A 1 83 ? -1.696 -0.847 17.775 1.00 91.31 83 ALA A N 1
ATOM 692 C CA . ALA A 1 83 ? -2.113 0.473 18.246 1.00 91.31 83 ALA A CA 1
ATOM 693 C C . ALA A 1 83 ? -1.014 1.545 18.133 1.00 91.31 83 ALA A C 1
ATOM 695 O O . ALA A 1 83 ? -1.337 2.721 17.984 1.00 91.31 83 ALA A O 1
ATOM 696 N N . ARG A 1 84 ? 0.270 1.168 18.225 1.00 90.88 84 ARG A N 1
ATOM 697 C CA . ARG A 1 84 ? 1.395 2.082 17.963 1.00 90.88 84 ARG A CA 1
ATOM 698 C C . ARG A 1 84 ? 1.477 2.433 16.483 1.00 90.88 84 ARG A C 1
ATOM 700 O O . ARG A 1 84 ? 1.537 3.608 16.159 1.00 90.88 84 ARG A O 1
ATOM 707 N N . GLN A 1 85 ? 1.391 1.433 15.609 1.00 87.50 85 GLN A N 1
ATOM 708 C CA . GLN A 1 85 ? 1.440 1.630 14.159 1.00 87.50 85 GLN A CA 1
ATOM 709 C C . GLN A 1 85 ? 0.273 2.492 13.641 1.00 87.50 85 GLN A C 1
ATOM 711 O O . GLN A 1 85 ? 0.436 3.230 12.680 1.00 87.50 85 GLN A O 1
ATOM 716 N N . MET A 1 86 ? -0.876 2.468 14.324 1.00 86.69 86 MET A N 1
ATOM 717 C CA . MET A 1 86 ? -2.016 3.351 14.041 1.00 86.69 86 MET A CA 1
ATOM 718 C C . MET A 1 86 ? -1.825 4.817 14.459 1.00 86.69 86 MET A C 1
ATOM 720 O O . MET A 1 86 ? -2.589 5.670 14.014 1.00 86.69 86 MET A O 1
ATOM 724 N N . ARG A 1 87 ? -0.874 5.127 15.351 1.00 83.56 87 ARG A N 1
ATOM 725 C CA . ARG A 1 87 ? -0.644 6.498 15.849 1.00 83.56 87 ARG A CA 1
ATOM 726 C C . ARG A 1 87 ? 0.394 7.277 15.036 1.00 83.56 87 ARG A C 1
ATOM 728 O O . ARG A 1 87 ? 0.426 8.497 15.187 1.00 83.56 87 ARG A O 1
ATOM 735 N N . GLY A 1 88 ? 1.178 6.598 14.195 1.00 65.25 88 GLY A N 1
ATOM 736 C CA . GLY A 1 88 ? 2.374 7.141 13.540 1.00 65.25 88 GLY A CA 1
ATOM 737 C C . GLY A 1 88 ? 3.646 6.643 14.204 1.00 65.25 88 GLY A C 1
ATOM 738 O O . GLY A 1 88 ? 3.828 6.926 15.410 1.00 65.25 88 GLY A O 1
#

Foldseek 3Di:
DPCPCVVVVVVVVVVVVVPDDDDPPDDPVVPPPPPVDPDDDPPDPQWDWDADPVRDIDIDHPVLVVLVVPFDPVDPVSVVVNVVVVVD

Sequence (88 aa):
VTRQGLRELLFTVADLVESTPEFPLHDEAEDKPLRVLYKYQKEEPTFEITRESDGTFVVKGEELEKLFKMTNFEREESIRRFARQMRG

Radius of gyration: 35.42 Å; chains: 1; bounding box: 72×25×92 Å

pLDDT: mean 82.82, std 11.86, range [54.47, 95.5]

Secondary structure (DSSP, 8-state):
----SHHHHHHHHHHHHHHSPP--SS-TTTTS--------PPPPPS-EEEE-TTS-EEEE-HHHHHHHHHS-TTSHHHHHHHHHHTT-